Protein AF-A0A9E2RHI7-F1 (afdb_monomer)

Radius of gyration: 33.47 Å; Cα contacts (8 Å, |Δi|>4): 81; chains: 1; bounding box: 65×26×90 Å

Foldseek 3Di:
DADPVPRDDDDDPDQADPVPGHGPDDPPDDPDDPPDDDDDDDPPPDDPPPDDPPPLVVLVVVLVVQLCCLQVVLVVLCCCLVVVVPDDDDPVVSVVSNVVSVCSNPVVNVVSVVVSVVVSVVVVVVVVVVVVVVVVVVVVVVVVVVD

Nearest PDB structures (foldseek):
  7qhm-assembly1_J  TM=5.323E-01  e=1.784E+00  Corynebacterium glutamicum ATCC 13032
  4ke2-assembly1_A  TM=4.144E-01  e=8.741E+00  Pseudopleuronectes americanus

pLDDT: mean 77.13, std 17.44, range [38.5, 95.94]

Sequence (147 aa):
MRCIECLFENPTGAQRCKGCGASLQNDKGLEASDHHAIEATHERRGFFSFGTLISPTFIQVIYVMGAAVISLGGLLMVILVLTGVAPKYTEANRDALLIGGLTLLGVGNILW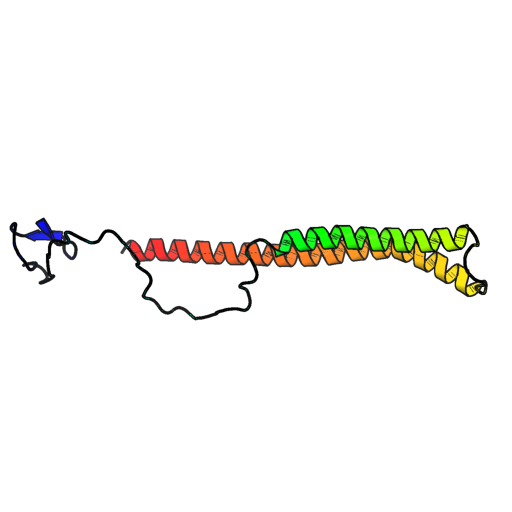RVLCEMVMLLFRIHEVLVNLDDKARALIALLAGRK

Mean predicted aligned error: 17.12 Å

Solvent-accessible surface area (backbone atoms only — not comparable to full-atom values): 8974 Å² total; per-residue (Å²): 84,63,39,92,88,75,61,45,81,42,68,86,85,50,60,49,38,88,85,79,62,50,75,52,75,81,81,86,80,78,93,73,86,79,85,84,82,88,79,94,72,74,91,76,77,74,87,80,78,74,53,93,84,51,64,70,60,52,50,54,53,50,50,55,52,50,52,48,50,43,46,51,50,14,49,48,41,39,50,35,61,75,69,64,73,49,72,98,60,58,72,75,55,51,55,51,43,43,52,48,14,53,44,32,45,52,55,44,48,52,50,50,51,52,54,50,49,53,54,54,50,53,53,52,51,52,54,53,53,52,56,50,53,54,50,50,51,53,53,50,52,59,59,60,77,71,113

Structure (mmCIF, N/CA/C/O backbone):
data_AF-A0A9E2RHI7-F1
#
_entry.id   AF-A0A9E2RHI7-F1
#
loop_
_atom_site.group_PDB
_atom_site.id
_atom_site.type_symbol
_atom_site.label_atom_id
_atom_site.label_alt_id
_atom_site.label_comp_id
_atom_site.label_asym_id
_atom_site.label_entity_id
_atom_site.label_seq_id
_atom_site.pdbx_PDB_ins_code
_atom_site.Cartn_x
_atom_site.Cartn_y
_atom_site.Cartn_z
_atom_site.occupancy
_atom_site.B_iso_or_equiv
_atom_site.auth_seq_id
_atom_site.auth_comp_id
_atom_site.auth_asym_id
_atom_site.auth_atom_id
_atom_site.pdbx_PDB_model_num
ATOM 1 N N . MET A 1 1 ? -37.540 -12.918 55.432 1.00 73.12 1 MET A N 1
ATOM 2 C CA . MET A 1 1 ? -36.844 -12.612 54.156 1.00 73.12 1 MET A CA 1
ATOM 3 C C . MET A 1 1 ? -36.225 -11.230 54.267 1.00 73.12 1 MET A C 1
ATOM 5 O O . MET A 1 1 ? -36.817 -10.388 54.935 1.00 73.12 1 MET A O 1
ATOM 9 N N . ARG A 1 2 ? -35.050 -10.994 53.677 1.00 78.62 2 ARG A N 1
ATOM 10 C CA . ARG A 1 2 ? -34.437 -9.657 53.679 1.00 78.62 2 ARG A CA 1
ATOM 11 C C . ARG A 1 2 ? -34.887 -8.888 52.448 1.00 78.62 2 ARG A C 1
ATOM 13 O O . ARG A 1 2 ? -34.948 -9.453 51.362 1.00 78.62 2 ARG A O 1
ATOM 20 N N . CYS A 1 3 ? -35.240 -7.624 52.635 1.00 78.81 3 CYS A N 1
ATOM 21 C CA . CYS A 1 3 ? -35.517 -6.732 51.516 1.00 78.81 3 CYS A CA 1
ATOM 22 C C . CYS A 1 3 ? -34.222 -6.483 50.733 1.00 78.81 3 CYS A C 1
ATOM 24 O O . CYS A 1 3 ? -33.214 -6.156 51.350 1.00 78.81 3 CYS A O 1
ATOM 26 N N . ILE A 1 4 ? -34.235 -6.613 49.405 1.00 79.44 4 ILE A N 1
ATOM 27 C CA . ILE A 1 4 ? -33.035 -6.350 48.590 1.00 79.44 4 ILE A CA 1
ATOM 28 C C . ILE A 1 4 ? -32.619 -4.874 48.635 1.00 79.44 4 ILE A C 1
ATOM 30 O O . ILE A 1 4 ? -31.441 -4.564 48.527 1.00 79.44 4 ILE A O 1
ATOM 34 N N . GLU A 1 5 ? -33.585 -3.985 48.871 1.00 80.25 5 GLU A N 1
ATOM 35 C CA . GLU A 1 5 ? -33.391 -2.540 48.775 1.00 80.25 5 GLU A CA 1
ATOM 36 C C . GLU A 1 5 ? -32.728 -1.945 50.020 1.00 80.25 5 GLU A C 1
ATOM 38 O O . GLU A 1 5 ? -31.966 -0.990 49.942 1.00 80.25 5 GLU A O 1
ATOM 43 N N . CYS A 1 6 ? -33.046 -2.479 51.203 1.00 85.06 6 CYS A N 1
ATOM 44 C CA . CYS A 1 6 ? -32.591 -1.913 52.478 1.00 85.06 6 CYS A CA 1
ATOM 45 C C . CYS A 1 6 ? -32.104 -2.957 53.488 1.00 85.06 6 CYS A C 1
ATOM 47 O O . CYS A 1 6 ? -31.846 -2.625 54.642 1.00 85.06 6 CYS A O 1
ATOM 49 N N . LEU A 1 7 ? -32.034 -4.230 53.083 1.00 82.69 7 LEU A N 1
ATOM 50 C CA . LEU A 1 7 ? -31.624 -5.388 53.889 1.00 82.69 7 LEU A CA 1
ATOM 51 C C . LEU A 1 7 ? -32.432 -5.632 55.174 1.00 82.69 7 LEU A C 1
ATOM 53 O O . LEU A 1 7 ? -32.112 -6.544 55.936 1.00 82.69 7 LEU A O 1
ATOM 57 N N . PHE A 1 8 ? -33.519 -4.890 55.392 1.00 83.12 8 PHE A N 1
ATOM 58 C CA . PHE A 1 8 ? -34.375 -5.049 56.561 1.00 83.12 8 PHE A CA 1
ATOM 59 C C . PHE A 1 8 ? -35.031 -6.436 56.591 1.00 83.12 8 PHE A C 1
ATOM 61 O O . PHE A 1 8 ? -35.529 -6.933 55.573 1.00 83.12 8 PHE A O 1
ATOM 68 N N . GLU A 1 9 ? -35.045 -7.059 57.768 1.00 86.44 9 GLU A N 1
ATOM 69 C CA . GLU A 1 9 ? -35.567 -8.408 57.961 1.00 86.44 9 GLU A CA 1
ATOM 70 C C . GLU A 1 9 ? -37.088 -8.353 58.164 1.00 86.44 9 GLU A C 1
ATOM 72 O O . GLU A 1 9 ? -37.591 -7.853 59.168 1.00 86.44 9 GLU A O 1
ATOM 77 N N . ASN A 1 10 ? -37.839 -8.815 57.161 1.00 81.12 10 ASN A N 1
ATOM 78 C CA . ASN A 1 10 ? -39.299 -8.748 57.149 1.00 81.12 10 ASN A CA 1
ATOM 79 C C . ASN A 1 10 ? -39.905 -10.145 57.411 1.00 81.12 10 ASN A C 1
ATOM 81 O O . ASN A 1 10 ? -39.365 -11.138 56.887 1.00 81.12 10 ASN A O 1
ATOM 85 N N . PRO A 1 11 ? -41.009 -10.259 58.185 1.00 81.69 11 PRO A N 1
ATOM 86 C CA . PRO A 1 11 ? -41.785 -11.489 58.330 1.00 81.69 11 PRO A CA 1
ATOM 87 C C . PRO A 1 11 ? -42.089 -12.180 56.997 1.00 81.69 11 PRO A C 1
ATOM 89 O O . PRO A 1 11 ? -42.335 -11.547 55.968 1.00 81.69 11 PRO A O 1
ATOM 92 N N . THR A 1 12 ? -42.076 -13.511 57.026 1.00 75.62 12 THR A N 1
ATOM 93 C CA . THR A 1 12 ? -42.395 -14.365 55.879 1.00 75.62 12 THR A CA 1
ATOM 94 C C . THR A 1 12 ? -43.832 -14.125 55.420 1.00 75.62 12 THR A C 1
ATOM 96 O O . THR A 1 12 ? -44.766 -14.331 56.190 1.00 75.62 12 THR A O 1
ATOM 99 N N . GLY A 1 13 ? -44.001 -13.676 54.171 1.00 70.88 13 GLY A N 1
ATOM 100 C CA . GLY A 1 13 ? -45.305 -13.377 53.561 1.00 70.88 13 GLY A CA 1
ATOM 101 C C . GLY A 1 13 ? -45.671 -11.889 53.485 1.00 70.88 13 GLY A C 1
ATOM 102 O O . GLY A 1 13 ? -46.735 -11.554 52.970 1.00 70.88 13 GLY A O 1
ATOM 103 N N . ALA A 1 14 ? -44.812 -10.981 53.959 1.00 74.12 14 ALA A N 1
ATOM 104 C CA . ALA A 1 14 ? -45.034 -9.548 53.790 1.00 74.12 14 ALA A CA 1
ATOM 105 C C . ALA A 1 14 ? -44.927 -9.147 52.309 1.00 74.12 14 ALA A C 1
ATOM 107 O O . ALA A 1 14 ? -43.894 -9.364 51.687 1.00 74.12 14 ALA A O 1
ATOM 108 N N . GLN A 1 15 ? -45.970 -8.516 51.758 1.00 80.94 15 GLN A N 1
ATOM 109 C CA . GLN A 1 15 ? -45.955 -8.018 50.374 1.00 80.94 15 GLN A CA 1
ATOM 110 C C . GLN A 1 15 ? -45.128 -6.739 50.210 1.00 80.94 15 GLN A C 1
ATOM 112 O O . GLN A 1 15 ? -44.705 -6.430 49.102 1.00 80.94 15 GLN A O 1
ATOM 117 N 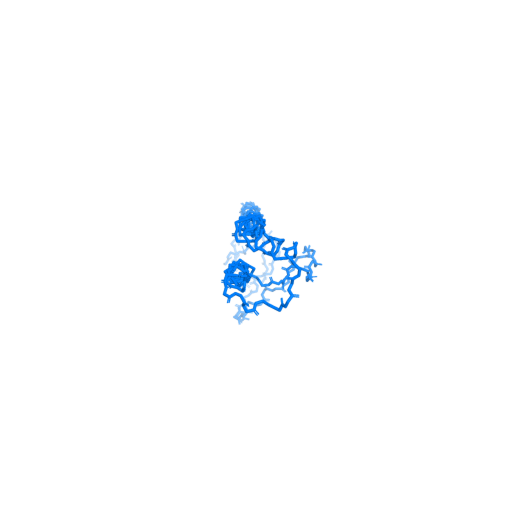N . ARG A 1 16 ? -44.887 -5.986 51.293 1.00 83.50 16 ARG A N 1
ATOM 118 C CA . ARG A 1 16 ? -44.100 -4.745 51.266 1.00 83.50 16 ARG A CA 1
ATOM 119 C C . ARG A 1 16 ? -43.122 -4.662 52.431 1.00 83.50 16 ARG A C 1
ATOM 121 O O . ARG A 1 16 ? -43.403 -5.134 53.534 1.00 83.50 16 ARG A O 1
ATOM 128 N N . CYS A 1 17 ? -41.975 -4.040 52.182 1.00 85.62 17 CYS A N 1
ATOM 129 C CA . CYS A 1 17 ? -40.948 -3.767 53.172 1.00 85.62 17 CYS A CA 1
ATOM 130 C C . CYS A 1 17 ? -41.452 -2.775 54.224 1.00 85.62 17 CYS A C 1
ATOM 132 O O . CYS A 1 17 ? -41.843 -1.665 53.874 1.00 85.62 17 CYS A O 1
ATOM 134 N N . LYS A 1 18 ? -41.397 -3.133 55.514 1.00 83.62 18 LYS A N 1
ATOM 135 C CA . LYS A 1 18 ? -41.720 -2.188 56.600 1.00 83.62 18 LYS A CA 1
ATOM 136 C C . LYS A 1 18 ? -40.700 -1.054 56.745 1.00 83.62 18 LYS A C 1
ATOM 138 O O . LYS A 1 18 ? -41.067 0.005 57.232 1.00 83.62 18 LYS A O 1
ATOM 143 N N . GLY A 1 19 ? -39.447 -1.276 56.341 1.00 82.00 19 GLY A N 1
ATOM 144 C CA . GLY A 1 19 ? -38.386 -0.272 56.450 1.00 82.00 19 GLY A CA 1
ATOM 145 C C . GLY A 1 19 ? -38.436 0.794 55.353 1.00 82.00 19 GLY A C 1
ATOM 146 O O . GLY A 1 19 ? -38.291 1.972 55.648 1.00 82.00 19 GLY A O 1
ATOM 147 N N . CYS A 1 20 ? -38.653 0.391 54.094 1.00 84.31 20 CYS A N 1
ATOM 148 C CA . CYS A 1 20 ? -38.578 1.298 52.936 1.00 84.31 20 CYS A CA 1
ATOM 149 C C . CYS A 1 20 ? -39.827 1.314 52.034 1.00 84.31 20 CYS A C 1
ATOM 151 O O . CYS A 1 20 ? -39.886 2.095 51.093 1.00 84.31 20 CYS A O 1
ATOM 153 N N . GLY A 1 21 ? -40.823 0.453 52.270 1.00 79.00 21 GLY A N 1
ATOM 154 C CA . GLY A 1 21 ? -42.061 0.404 51.477 1.00 79.00 21 GLY A CA 1
ATOM 155 C C . GLY A 1 21 ? -41.989 -0.344 50.134 1.00 79.00 21 GLY A C 1
ATOM 156 O O . GLY A 1 21 ? -43.023 -0.449 49.460 1.00 79.00 21 GLY A O 1
ATOM 157 N N . ALA A 1 22 ? -40.825 -0.887 49.749 1.00 81.69 22 ALA A N 1
ATOM 158 C CA . ALA A 1 22 ? -40.618 -1.647 48.505 1.00 81.69 22 ALA A CA 1
ATOM 159 C C . ALA A 1 22 ? -41.437 -2.954 48.452 1.00 81.69 22 ALA A C 1
ATOM 161 O O . ALA A 1 22 ? -41.659 -3.576 49.490 1.00 81.69 22 ALA A O 1
ATOM 162 N N . SER A 1 23 ? -41.892 -3.378 47.266 1.00 80.12 23 SER A N 1
ATOM 163 C CA . SER A 1 23 ? -42.653 -4.630 47.094 1.00 80.12 23 SER A CA 1
ATOM 164 C C . SER A 1 23 ? -41.727 -5.848 47.207 1.00 80.12 23 SER A C 1
ATOM 166 O O . SER A 1 23 ? -40.632 -5.842 46.659 1.00 80.12 23 SER A O 1
ATOM 168 N N . LEU A 1 24 ? -42.148 -6.885 47.928 1.00 75.25 24 LEU A N 1
ATOM 169 C CA . LEU A 1 24 ? -41.372 -8.105 48.203 1.00 75.25 24 LEU A CA 1
ATOM 170 C C . LEU A 1 24 ? -41.905 -9.322 47.420 1.00 75.25 24 LEU A C 1
ATOM 172 O O . LEU A 1 24 ? -41.808 -10.454 47.891 1.00 75.25 24 LEU A O 1
ATOM 176 N N . GLN A 1 25 ? -42.543 -9.094 46.268 1.00 67.88 25 GLN A N 1
ATOM 177 C CA . GLN A 1 25 ? -43.202 -10.146 45.491 1.00 67.88 25 GLN A CA 1
ATOM 178 C C . GLN A 1 25 ? -42.219 -11.280 45.134 1.00 67.88 25 GLN A C 1
ATOM 180 O O . GLN A 1 25 ? -41.113 -11.039 44.666 1.00 67.88 25 GLN A O 1
ATOM 185 N N . ASN A 1 26 ? -42.638 -12.522 45.393 1.00 55.94 26 ASN A N 1
ATOM 186 C CA . ASN A 1 26 ? -41.916 -13.739 45.023 1.00 55.94 26 ASN A CA 1
ATOM 187 C C . ASN A 1 26 ? -41.997 -13.951 43.502 1.00 55.94 26 ASN A C 1
ATOM 189 O O . ASN A 1 26 ? -43.004 -14.469 43.016 1.00 55.94 26 ASN A O 1
ATOM 193 N N . ASP A 1 27 ? -40.935 -13.623 42.773 1.00 48.47 27 ASP A N 1
ATOM 194 C CA . ASP A 1 27 ? -40.727 -14.055 41.389 1.00 48.47 27 ASP A CA 1
ATOM 195 C C . ASP A 1 27 ? -40.501 -15.576 41.326 1.00 48.47 27 ASP A C 1
ATOM 197 O O . ASP A 1 27 ? -39.380 -16.080 41.376 1.00 48.47 27 ASP A O 1
ATOM 201 N N . LYS A 1 28 ? -41.587 -16.348 41.216 1.00 48.34 28 LYS A N 1
ATOM 202 C CA . LYS A 1 28 ? -41.537 -17.666 40.572 1.00 48.34 28 LYS A CA 1
ATOM 203 C C . LYS A 1 28 ? -41.859 -17.470 39.094 1.00 48.34 28 LYS A C 1
ATOM 205 O O . LYS A 1 28 ? -43.023 -17.543 38.714 1.00 48.34 28 LYS A O 1
ATOM 210 N N . GLY A 1 29 ? -40.823 -17.226 38.294 1.00 45.88 29 GLY A N 1
ATOM 211 C CA . GLY A 1 29 ? -40.913 -17.207 36.832 1.00 45.88 29 GLY A CA 1
ATOM 212 C C . GLY A 1 29 ? -40.224 -16.014 36.178 1.00 45.88 29 GLY A C 1
ATOM 213 O O . GLY A 1 29 ? -40.893 -15.218 35.533 1.00 45.88 29 GLY A O 1
ATOM 214 N N . LEU A 1 30 ? -38.898 -15.913 36.305 1.00 46.59 30 LEU A N 1
ATOM 215 C CA . LEU A 1 30 ? -38.093 -15.052 35.433 1.00 46.59 30 LEU A CA 1
ATOM 216 C C . LEU A 1 30 ? -36.767 -15.738 35.065 1.00 46.59 30 LEU A C 1
ATOM 218 O O . LEU A 1 30 ? -35.676 -15.243 35.333 1.00 46.59 30 LEU A O 1
ATOM 222 N N . GLU A 1 31 ? -36.867 -16.915 34.446 1.00 45.31 31 GLU A N 1
ATOM 223 C CA . GLU A 1 31 ? -35.821 -17.409 33.548 1.00 45.31 31 GLU A CA 1
ATOM 224 C C . GLU A 1 31 ? -36.073 -16.801 32.165 1.00 45.31 31 GLU A C 1
ATOM 226 O O . GLU A 1 31 ? -36.923 -17.283 31.425 1.00 45.31 31 GLU A O 1
ATOM 231 N N . ALA A 1 32 ? -35.390 -15.690 31.883 1.00 40.69 32 ALA A N 1
ATOM 232 C CA . ALA A 1 32 ? -34.965 -15.187 30.568 1.00 40.69 32 ALA A CA 1
ATOM 233 C C . ALA A 1 32 ? -34.687 -13.685 30.713 1.00 40.69 32 ALA A C 1
ATOM 235 O O . ALA A 1 32 ? -35.508 -12.818 30.425 1.00 40.69 32 ALA A O 1
ATOM 236 N N . SER A 1 33 ? -33.503 -13.408 31.248 1.00 45.88 33 SER A N 1
ATOM 237 C CA . SER A 1 33 ? -32.894 -12.090 31.340 1.00 45.88 33 SER A CA 1
ATOM 238 C C . SER A 1 33 ? -32.571 -11.559 29.936 1.00 45.88 33 SER A C 1
ATOM 240 O O . SER A 1 33 ? -31.445 -11.715 29.475 1.00 45.88 33 SER A O 1
ATOM 242 N N . ASP A 1 34 ? -33.519 -10.875 29.297 1.00 38.50 34 ASP A N 1
ATOM 243 C CA . ASP A 1 34 ? -33.227 -9.883 28.253 1.00 38.50 34 ASP A CA 1
ATOM 244 C C . ASP A 1 34 ? -33.240 -8.480 28.875 1.00 38.50 34 ASP A C 1
ATOM 246 O O . ASP A 1 34 ? -34.087 -7.621 28.624 1.00 38.50 34 ASP A O 1
ATOM 250 N N . HIS A 1 35 ? -32.256 -8.249 29.743 1.00 41.44 35 HIS A N 1
ATOM 251 C CA . HIS A 1 35 ? -31.840 -6.913 30.142 1.00 41.44 35 HIS A CA 1
ATOM 252 C C . HIS A 1 35 ? -31.121 -6.250 28.967 1.00 41.44 35 HIS A C 1
ATOM 254 O O . HIS A 1 35 ? -29.903 -6.346 28.902 1.00 41.44 35 HIS A O 1
ATOM 260 N N . HIS A 1 36 ? -31.824 -5.547 28.075 1.00 43.19 36 HIS A N 1
ATOM 261 C CA . HIS A 1 36 ? -31.210 -4.530 27.202 1.00 43.19 36 HIS A CA 1
ATOM 262 C C . HIS A 1 36 ? -32.159 -3.352 26.920 1.00 43.19 36 HIS A C 1
ATOM 264 O O . HIS A 1 36 ? -32.593 -3.099 25.802 1.00 43.19 36 HIS A O 1
ATOM 270 N N . ALA A 1 37 ? -32.450 -2.597 27.976 1.00 45.84 37 ALA A N 1
ATOM 271 C CA . ALA A 1 37 ? -32.648 -1.146 27.970 1.00 45.84 37 ALA A CA 1
ATOM 272 C C . ALA A 1 37 ? -32.497 -0.732 29.444 1.00 45.84 37 ALA A C 1
ATOM 274 O O . ALA A 1 37 ? -33.118 -1.344 30.304 1.00 45.84 37 ALA A O 1
ATOM 275 N N . ILE A 1 38 ? -31.636 0.195 29.852 1.00 49.38 38 ILE A N 1
ATOM 276 C CA . ILE A 1 38 ? -31.627 1.621 29.528 1.00 49.38 38 ILE A CA 1
ATOM 277 C C . ILE A 1 38 ? -30.203 2.132 29.822 1.00 49.38 38 ILE A C 1
ATOM 279 O O . ILE A 1 38 ? -29.705 1.884 30.910 1.00 49.38 38 ILE A O 1
ATOM 283 N N . GLU A 1 39 ? -29.566 2.847 28.890 1.00 44.75 39 GLU A N 1
ATOM 284 C CA . GLU A 1 39 ? -29.062 4.212 29.134 1.00 44.75 39 GLU A CA 1
ATOM 285 C C . GLU A 1 39 ? -28.433 4.806 27.869 1.00 44.75 39 GLU A C 1
ATOM 287 O O . GLU A 1 39 ? -27.556 4.245 27.212 1.00 44.75 39 GLU A O 1
ATOM 292 N N . ALA A 1 40 ? -28.943 5.982 27.521 1.00 47.84 40 ALA A N 1
ATOM 293 C CA . ALA A 1 40 ? -28.521 6.795 26.406 1.00 47.84 40 ALA A CA 1
ATOM 294 C C . ALA A 1 40 ? -27.070 7.265 26.587 1.00 47.84 40 ALA A C 1
ATOM 296 O O . ALA A 1 40 ? -26.800 8.242 27.276 1.00 47.84 40 ALA A O 1
ATOM 297 N N . THR A 1 41 ? -26.138 6.633 25.881 1.00 41.34 41 THR A N 1
ATOM 298 C CA . THR A 1 41 ? -24.900 7.291 25.461 1.00 41.34 41 THR A CA 1
ATOM 299 C C . THR A 1 41 ? -24.750 7.106 23.963 1.00 41.34 41 THR A C 1
ATOM 301 O O . THR A 1 41 ? -24.361 6.061 23.467 1.00 41.34 41 THR A O 1
ATOM 304 N N . HIS A 1 42 ? -25.137 8.158 23.248 1.00 43.69 42 HIS A N 1
ATOM 305 C CA . HIS A 1 42 ? -24.709 8.466 21.895 1.00 43.69 42 HIS A CA 1
ATOM 306 C C . HIS A 1 42 ? -24.761 7.298 20.898 1.00 43.69 42 HIS A C 1
ATOM 308 O O . HIS A 1 42 ? -23.799 6.562 20.685 1.00 43.69 42 HIS A O 1
ATOM 314 N N . GLU A 1 43 ? -25.865 7.245 20.162 1.00 40.72 43 GLU A N 1
ATOM 315 C CA . GLU A 1 43 ? -25.946 6.610 18.857 1.00 40.72 43 GLU A CA 1
ATOM 316 C C . GLU A 1 43 ? -24.890 7.225 17.903 1.00 40.72 43 GLU A C 1
ATOM 318 O O . GLU A 1 43 ? -25.184 8.064 17.063 1.00 40.72 43 GLU A O 1
ATOM 323 N N . ARG A 1 44 ? -23.614 6.828 18.016 1.00 48.56 44 ARG A N 1
ATOM 324 C CA . ARG A 1 44 ? -22.692 6.776 16.871 1.00 48.56 44 ARG A CA 1
ATOM 325 C C . ARG A 1 44 ? -22.886 5.423 16.204 1.00 48.56 44 ARG A C 1
ATOM 327 O O . ARG A 1 44 ? -21.976 4.600 16.140 1.00 48.56 44 ARG A O 1
ATOM 334 N N . ARG A 1 45 ? -24.096 5.181 15.699 1.00 39.72 45 ARG A N 1
ATOM 335 C CA . ARG A 1 45 ? -24.273 4.153 14.680 1.00 39.72 45 ARG A CA 1
ATOM 336 C C . ARG A 1 45 ? -23.417 4.558 13.478 1.00 39.72 45 ARG A C 1
ATOM 338 O O . ARG A 1 45 ? -23.663 5.574 12.842 1.00 39.72 45 ARG A O 1
ATOM 345 N N . GLY A 1 46 ? -22.403 3.746 13.199 1.00 44.66 46 GLY A N 1
ATOM 346 C CA . GLY A 1 46 ? -22.145 3.339 11.822 1.00 44.66 46 GLY A CA 1
ATOM 347 C C . GLY A 1 46 ? -21.243 4.211 10.953 1.00 44.66 46 GLY A C 1
ATOM 348 O O . GLY A 1 46 ? -21.592 4.430 9.803 1.00 44.66 46 GLY A O 1
ATOM 349 N N . PHE A 1 47 ? -20.054 4.604 11.422 1.00 44.88 47 PHE A N 1
ATOM 350 C CA . PHE A 1 47 ? -18.954 4.919 10.482 1.00 44.88 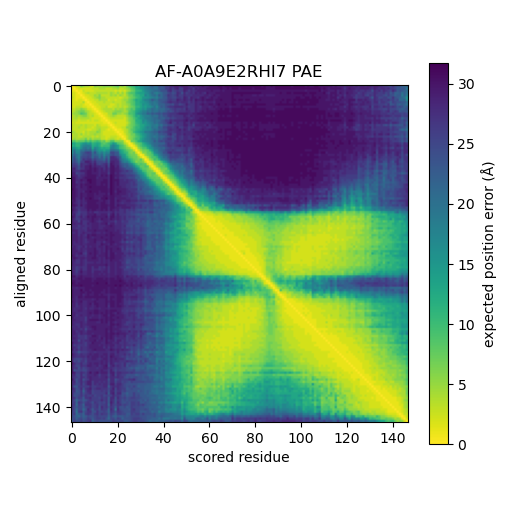47 PHE A CA 1
ATOM 351 C C . PHE A 1 47 ? -17.638 4.174 10.752 1.00 44.88 47 PHE A C 1
ATOM 353 O O . PHE A 1 47 ? -16.813 4.070 9.854 1.00 44.88 47 PHE A O 1
ATOM 360 N N . PHE A 1 48 ? -17.478 3.552 11.926 1.00 47.81 48 PHE A N 1
ATOM 361 C CA . PHE A 1 48 ? -16.354 2.651 12.233 1.00 47.81 48 PHE A CA 1
ATOM 362 C C . PHE A 1 48 ? -16.813 1.279 12.750 1.00 47.81 48 PHE A C 1
ATOM 364 O O . PHE A 1 48 ? -16.088 0.595 13.460 1.00 47.81 48 PHE A O 1
ATOM 371 N N . SER A 1 49 ? -18.014 0.840 12.363 1.00 47.12 49 SER A N 1
ATOM 372 C CA . SER A 1 49 ? -18.415 -0.571 12.475 1.00 47.12 49 SER A CA 1
ATOM 373 C C . SER A 1 49 ? -18.066 -1.310 11.176 1.00 47.12 49 SER A C 1
ATOM 375 O O . SER A 1 49 ? -18.890 -1.983 10.570 1.00 47.12 49 SER A O 1
ATOM 377 N N . PHE A 1 50 ? -16.827 -1.132 10.712 1.00 46.19 50 PHE A N 1
ATOM 378 C CA . PHE A 1 50 ? -16.198 -2.032 9.752 1.00 46.19 50 PHE A CA 1
ATOM 379 C C . PHE A 1 50 ? -15.234 -2.917 10.536 1.00 46.19 50 PHE A C 1
ATOM 381 O O . PHE A 1 50 ? -14.071 -2.580 10.718 1.00 46.19 50 PHE A O 1
ATOM 388 N N . GLY A 1 51 ? -15.778 -4.025 11.039 1.00 50.19 51 GLY A N 1
ATOM 389 C CA . GLY A 1 51 ? -15.047 -5.253 11.335 1.00 50.19 51 GLY A CA 1
ATOM 390 C C . GLY A 1 51 ? -13.829 -5.122 12.245 1.00 50.19 51 GLY A C 1
ATOM 391 O O . GLY A 1 51 ? -12.696 -5.038 11.774 1.00 50.19 51 GLY A O 1
ATOM 392 N N . THR A 1 52 ? -14.063 -5.253 13.548 1.00 47.84 52 THR A N 1
ATOM 393 C CA . THR A 1 52 ? -13.168 -5.946 14.484 1.00 47.84 52 THR A CA 1
ATOM 394 C C . THR A 1 52 ? -12.245 -6.934 13.737 1.00 47.84 52 THR A C 1
ATOM 396 O O . THR A 1 52 ? -12.726 -7.888 13.130 1.00 47.84 52 THR A O 1
ATOM 399 N N . LEU A 1 53 ? -10.930 -6.676 13.744 1.00 49.75 53 LEU A N 1
ATOM 400 C CA . LEU A 1 53 ? -9.843 -7.523 13.212 1.00 49.75 53 LEU A CA 1
ATOM 401 C C . LEU A 1 53 ? -9.643 -7.690 11.685 1.00 49.75 53 LEU A C 1
ATOM 403 O O . LEU A 1 53 ? -8.768 -8.466 11.298 1.00 49.75 53 LEU A O 1
ATOM 407 N N . ILE A 1 54 ? -10.332 -6.962 10.796 1.00 55.41 54 ILE A N 1
ATOM 408 C CA . ILE A 1 54 ? -10.104 -7.132 9.337 1.00 55.41 54 ILE A CA 1
ATOM 409 C C . ILE A 1 54 ? -9.055 -6.182 8.730 1.00 55.41 54 ILE A C 1
ATOM 411 O O . ILE A 1 54 ? -8.457 -6.506 7.705 1.00 55.41 54 ILE A O 1
ATOM 415 N N . SER A 1 55 ? -8.763 -5.049 9.376 1.00 68.38 55 SER A N 1
ATOM 416 C CA . SER A 1 55 ? -7.812 -4.052 8.854 1.00 68.38 55 SER A CA 1
ATOM 417 C C . SER A 1 55 ? -6.342 -4.525 8.815 1.00 68.38 55 SER A C 1
ATOM 419 O O . SER A 1 55 ? -5.742 -4.483 7.736 1.00 68.38 55 SER A O 1
ATOM 421 N N . PRO A 1 56 ? -5.727 -5.033 9.909 1.00 68.50 56 PRO A N 1
ATOM 422 C CA . PRO A 1 56 ? -4.290 -5.326 9.901 1.00 68.50 56 PRO A CA 1
ATOM 423 C C . PRO A 1 56 ? -3.919 -6.468 8.944 1.00 68.50 56 PRO A C 1
ATOM 425 O O . PRO A 1 56 ? -2.918 -6.384 8.234 1.00 68.50 56 PRO A O 1
ATOM 428 N N . THR A 1 57 ? -4.746 -7.510 8.864 1.00 74.38 57 THR A N 1
ATOM 429 C CA . THR A 1 57 ? -4.521 -8.675 7.996 1.00 74.38 57 THR A CA 1
ATOM 430 C C . THR A 1 57 ? -4.662 -8.314 6.517 1.00 74.38 57 THR A C 1
ATOM 432 O O . THR A 1 57 ? -3.873 -8.759 5.688 1.00 74.38 57 THR A O 1
ATOM 435 N N . PHE A 1 58 ? -5.629 -7.458 6.173 1.00 83.00 58 PHE A N 1
ATOM 436 C CA . PHE A 1 58 ? -5.818 -6.985 4.801 1.00 83.00 58 PHE A CA 1
ATOM 437 C C . PHE A 1 58 ? -4.629 -6.142 4.314 1.00 83.00 58 PHE A C 1
ATOM 439 O O . PHE A 1 58 ? -4.141 -6.331 3.198 1.00 83.00 58 PHE A O 1
ATOM 446 N N . ILE A 1 59 ? -4.097 -5.269 5.175 1.00 82.88 59 ILE A N 1
ATOM 447 C CA . ILE A 1 59 ? -2.926 -4.440 4.853 1.00 82.88 59 ILE A CA 1
ATOM 448 C C . ILE A 1 59 ? -1.669 -5.302 4.674 1.00 82.88 59 ILE A C 1
ATOM 450 O O . ILE A 1 59 ? -0.875 -5.035 3.773 1.00 82.88 59 ILE A O 1
ATOM 454 N N . GLN A 1 60 ? -1.506 -6.372 5.461 1.00 83.25 60 GLN A N 1
ATOM 455 C CA . GLN A 1 60 ? -0.407 -7.331 5.286 1.00 83.25 60 GLN A CA 1
ATOM 456 C C . GLN A 1 60 ? -0.445 -8.026 3.917 1.00 83.25 60 GLN A C 1
ATOM 458 O O . GLN A 1 60 ? 0.599 -8.200 3.287 1.00 83.25 60 GLN A O 1
ATOM 463 N N . VAL A 1 61 ? -1.631 -8.383 3.416 1.00 89.56 61 VAL A N 1
ATOM 464 C CA . VAL A 1 61 ? -1.775 -8.967 2.071 1.00 89.56 61 VAL A CA 1
ATOM 465 C C . VAL A 1 61 ? -1.394 -7.948 0.996 1.00 89.56 61 VAL A C 1
ATOM 467 O O . VAL A 1 61 ? -0.611 -8.264 0.097 1.00 89.56 61 VAL A O 1
ATOM 470 N N . ILE A 1 62 ? -1.881 -6.708 1.110 1.00 90.00 62 ILE A N 1
ATOM 471 C CA . ILE A 1 62 ? -1.533 -5.622 0.180 1.00 90.00 62 ILE A CA 1
ATOM 472 C C . ILE A 1 62 ? -0.028 -5.353 0.190 1.00 90.00 62 ILE A C 1
ATOM 474 O O . ILE A 1 62 ? 0.556 -5.157 -0.874 1.00 90.00 62 ILE A O 1
ATOM 478 N N . TYR A 1 63 ? 0.611 -5.381 1.360 1.00 90.19 63 TYR A N 1
ATOM 479 C CA . TYR A 1 63 ? 2.051 -5.180 1.491 1.00 90.19 63 TYR A CA 1
ATOM 480 C C . TYR A 1 63 ? 2.844 -6.164 0.627 1.00 90.19 63 TYR A C 1
ATOM 482 O O . TYR A 1 63 ? 3.685 -5.738 -0.170 1.00 90.19 63 TYR A O 1
ATOM 490 N N . VAL A 1 64 ? 2.549 -7.464 0.748 1.00 91.50 64 VAL A N 1
ATOM 491 C CA . VAL A 1 64 ? 3.234 -8.520 -0.013 1.00 91.50 64 VAL A CA 1
ATOM 492 C C . VAL A 1 64 ? 2.930 -8.396 -1.504 1.00 91.50 64 VAL A C 1
ATOM 494 O O . VAL A 1 64 ? 3.844 -8.468 -2.324 1.00 91.50 64 VAL A O 1
ATOM 497 N N . MET A 1 65 ? 1.667 -8.149 -1.857 1.00 94.19 65 MET A N 1
ATOM 498 C CA . MET A 1 65 ? 1.239 -7.979 -3.247 1.00 94.19 65 MET A CA 1
ATOM 499 C C . MET A 1 65 ? 1.927 -6.787 -3.918 1.00 94.19 65 MET A C 1
ATOM 501 O O . MET A 1 65 ? 2.468 -6.925 -5.013 1.00 94.19 65 MET A O 1
ATOM 505 N N . GLY A 1 66 ? 1.958 -5.625 -3.268 1.00 92.25 66 GLY A N 1
ATOM 506 C CA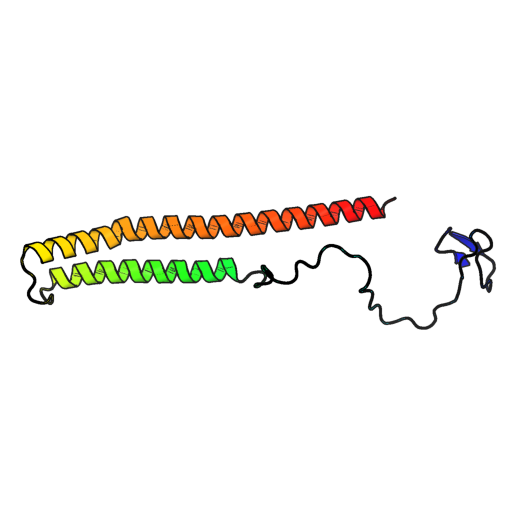 . GLY A 1 66 ? 2.597 -4.438 -3.831 1.00 92.25 66 GLY A CA 1
ATOM 507 C C . GLY A 1 66 ? 4.118 -4.569 -3.906 1.00 92.25 66 GLY A C 1
ATOM 508 O O . GLY A 1 66 ? 4.707 -4.197 -4.919 1.00 92.25 66 GLY A O 1
ATOM 509 N N . ALA A 1 67 ? 4.755 -5.200 -2.913 1.00 92.50 67 ALA A N 1
ATOM 510 C CA . ALA A 1 67 ? 6.182 -5.511 -2.977 1.00 92.50 67 ALA A CA 1
ATOM 511 C C . ALA A 1 67 ? 6.504 -6.460 -4.142 1.00 92.50 67 ALA A C 1
ATOM 513 O O . ALA A 1 67 ? 7.487 -6.243 -4.856 1.00 92.50 67 ALA A O 1
ATOM 514 N N . ALA A 1 68 ? 5.669 -7.479 -4.369 1.00 95.19 68 ALA A N 1
ATOM 515 C CA . ALA A 1 68 ? 5.796 -8.378 -5.510 1.00 95.19 68 ALA A CA 1
ATOM 516 C C . ALA A 1 68 ? 5.642 -7.625 -6.838 1.00 95.19 68 ALA A C 1
ATOM 518 O O . ALA A 1 68 ? 6.509 -7.754 -7.695 1.00 95.19 68 ALA A O 1
ATOM 519 N N . VAL A 1 69 ? 4.607 -6.792 -6.998 1.00 95.62 69 VAL A N 1
ATOM 520 C CA . VAL A 1 69 ? 4.363 -6.022 -8.233 1.00 95.62 69 VAL A CA 1
ATOM 521 C C . VAL A 1 69 ? 5.502 -5.051 -8.538 1.00 95.62 69 VAL A C 1
ATOM 523 O O . VAL A 1 69 ? 5.959 -5.000 -9.677 1.00 95.62 69 VAL A O 1
ATOM 526 N N . ILE A 1 70 ? 6.004 -4.314 -7.544 1.00 94.81 70 ILE A N 1
ATOM 527 C CA . ILE A 1 70 ? 7.129 -3.381 -7.728 1.00 94.81 70 ILE A CA 1
ATOM 528 C C . ILE A 1 70 ? 8.398 -4.142 -8.120 1.00 94.81 70 ILE A C 1
ATOM 530 O O . ILE A 1 70 ? 9.112 -3.730 -9.034 1.00 94.81 70 ILE A O 1
ATOM 534 N N . SER A 1 71 ? 8.655 -5.276 -7.465 1.00 94.44 71 SER A N 1
ATOM 535 C CA . SER A 1 71 ? 9.848 -6.085 -7.731 1.00 94.44 71 SER A CA 1
ATOM 536 C C . SER A 1 71 ? 9.783 -6.746 -9.108 1.00 94.44 71 SER A C 1
ATOM 538 O O . SER A 1 71 ? 10.744 -6.667 -9.867 1.00 94.44 71 SER A O 1
ATOM 540 N N . LEU A 1 72 ? 8.640 -7.342 -9.464 1.00 95.94 72 LEU A N 1
ATOM 541 C CA . LEU A 1 72 ? 8.388 -7.939 -10.777 1.00 95.94 72 LEU A CA 1
ATOM 542 C C . LEU A 1 72 ? 8.414 -6.887 -11.884 1.00 95.94 72 LEU A C 1
ATOM 544 O O . LEU A 1 72 ? 9.036 -7.122 -12.911 1.00 95.94 72 LEU A O 1
ATOM 548 N N . GLY A 1 73 ? 7.781 -5.732 -11.675 1.00 92.88 73 GLY A N 1
ATOM 549 C CA . GLY A 1 73 ? 7.732 -4.642 -12.646 1.00 92.88 73 GLY A CA 1
ATOM 550 C C . GLY A 1 73 ? 9.112 -4.052 -12.927 1.00 92.88 73 GLY A C 1
ATOM 551 O O . GLY A 1 73 ? 9.507 -3.943 -14.086 1.00 92.88 73 GLY A O 1
ATOM 552 N N . GLY A 1 74 ? 9.880 -3.734 -11.880 1.00 92.12 74 GLY A N 1
ATOM 553 C CA . GLY A 1 74 ? 11.245 -3.233 -12.042 1.00 92.12 74 GLY A CA 1
ATOM 554 C C . GLY A 1 74 ? 12.179 -4.274 -12.666 1.00 92.12 74 GLY A C 1
ATOM 555 O O . GLY A 1 74 ? 12.944 -3.944 -13.572 1.00 92.12 74 GLY A O 1
ATOM 556 N N . LEU A 1 75 ? 12.061 -5.546 -12.268 1.00 93.44 75 LEU A N 1
ATOM 557 C CA . LEU A 1 75 ? 12.839 -6.637 -12.858 1.00 93.44 75 LEU A CA 1
ATOM 558 C C . LEU A 1 75 ? 12.492 -6.855 -14.338 1.00 93.44 75 LEU A C 1
ATOM 560 O O . LEU A 1 75 ? 13.396 -6.997 -15.158 1.00 93.44 75 LEU A O 1
ATOM 564 N N . LEU A 1 76 ? 11.204 -6.831 -14.697 1.00 92.00 76 LEU A N 1
ATOM 565 C CA . LEU A 1 76 ? 10.744 -6.932 -16.083 1.00 92.00 76 LEU A CA 1
ATOM 566 C C . LEU A 1 76 ? 11.329 -5.818 -16.943 1.00 92.00 76 LEU A C 1
ATOM 568 O O . LEU A 1 76 ? 11.846 -6.109 -18.019 1.00 92.00 76 LEU A O 1
ATOM 572 N N . MET A 1 77 ? 11.295 -4.569 -16.470 1.00 88.62 77 MET A N 1
ATOM 573 C CA . MET A 1 77 ? 11.869 -3.443 -17.213 1.00 88.62 77 MET A CA 1
ATOM 574 C C . MET A 1 77 ? 13.367 -3.631 -17.472 1.00 88.62 77 MET A C 1
ATOM 576 O O . MET A 1 77 ? 13.820 -3.412 -18.593 1.00 88.62 77 MET A O 1
ATOM 580 N N . VAL A 1 78 ? 14.126 -4.103 -16.479 1.00 90.19 78 VAL A N 1
ATOM 581 C CA . VAL A 1 78 ? 15.561 -4.384 -16.646 1.00 90.19 78 VAL A CA 1
ATOM 582 C C . VAL A 1 78 ? 15.791 -5.534 -17.636 1.00 90.19 78 VAL A C 1
ATOM 584 O O . VAL A 1 78 ? 16.611 -5.405 -18.543 1.00 90.19 78 VAL A O 1
ATOM 587 N N . ILE A 1 79 ? 15.042 -6.637 -17.524 1.00 90.25 79 ILE A N 1
ATOM 588 C CA . ILE A 1 79 ? 15.169 -7.797 -18.424 1.00 90.25 79 ILE A CA 1
ATOM 589 C C . ILE A 1 79 ? 14.815 -7.426 -19.871 1.00 90.25 79 ILE A C 1
ATOM 591 O O . ILE A 1 79 ? 15.524 -7.826 -20.793 1.00 90.25 79 ILE A O 1
ATOM 595 N N . LEU A 1 80 ? 13.752 -6.649 -20.088 1.00 87.81 80 LEU A N 1
ATOM 596 C CA . LEU A 1 80 ? 13.330 -6.185 -21.415 1.00 87.81 80 LEU A CA 1
ATOM 597 C C . LEU A 1 80 ? 14.431 -5.384 -22.116 1.00 87.81 80 LEU A C 1
ATOM 599 O O . LEU A 1 80 ? 14.665 -5.576 -23.310 1.00 87.81 80 LEU A O 1
ATOM 603 N N . VAL A 1 81 ? 15.132 -4.525 -21.370 1.00 86.62 81 VAL A N 1
ATOM 604 C CA . VAL A 1 81 ? 16.266 -3.760 -21.901 1.00 86.62 81 VAL A CA 1
ATOM 605 C C . VAL A 1 81 ? 17.454 -4.674 -22.211 1.00 86.62 81 VAL A C 1
ATOM 607 O O . VAL A 1 81 ? 18.023 -4.577 -23.295 1.00 86.62 81 VAL A O 1
ATOM 610 N N . LEU A 1 82 ? 17.812 -5.583 -21.299 1.00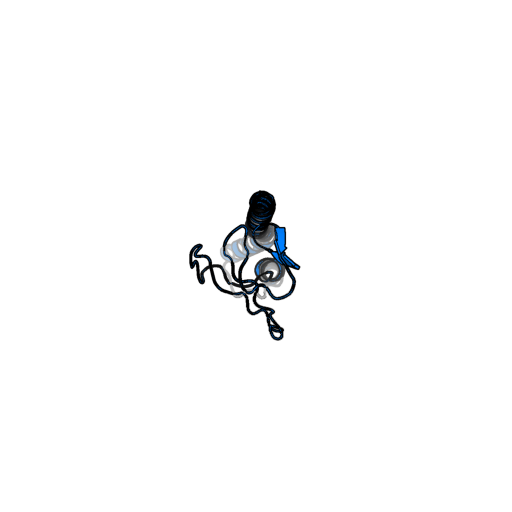 84.38 82 LEU A N 1
ATOM 611 C CA . LEU A 1 82 ? 18.982 -6.460 -21.452 1.00 84.38 82 LEU A CA 1
ATOM 612 C C . LEU A 1 82 ? 18.830 -7.500 -22.568 1.00 84.38 82 LEU A C 1
ATOM 614 O O . LEU A 1 82 ? 19.808 -7.855 -23.219 1.00 84.38 82 LEU A O 1
ATOM 618 N N . THR A 1 83 ? 17.615 -8.001 -22.789 1.00 84.88 83 THR A N 1
ATOM 619 C CA . THR A 1 83 ? 17.334 -9.034 -23.801 1.00 84.88 83 THR A CA 1
ATOM 620 C C . THR A 1 83 ? 17.137 -8.465 -25.206 1.00 84.88 83 THR A C 1
ATOM 622 O O . THR A 1 83 ? 17.015 -9.232 -26.157 1.00 84.88 83 THR A O 1
ATOM 625 N N . GLY A 1 84 ? 17.089 -7.137 -25.361 1.00 73.75 84 GLY A N 1
ATOM 626 C CA . GLY A 1 84 ? 16.892 -6.487 -26.661 1.00 73.75 84 GLY A CA 1
ATOM 627 C C . GLY A 1 84 ? 15.518 -6.745 -27.294 1.00 73.75 84 GLY A C 1
ATOM 628 O O . GLY A 1 84 ? 15.304 -6.385 -28.447 1.00 73.75 84 GLY A O 1
ATOM 629 N N . VAL A 1 85 ? 14.581 -7.347 -26.549 1.00 73.00 85 VAL A N 1
ATOM 630 C CA . VAL A 1 85 ? 13.188 -7.597 -26.977 1.00 73.00 85 VAL A CA 1
ATOM 631 C C . VAL A 1 85 ? 12.352 -6.311 -26.920 1.00 73.00 85 VAL A C 1
ATOM 633 O O . VAL A 1 85 ? 11.227 -6.254 -27.414 1.00 73.00 85 VAL A O 1
ATOM 636 N N . ALA A 1 86 ? 12.905 -5.255 -26.325 1.00 62.97 86 ALA A N 1
ATOM 637 C CA . ALA A 1 86 ? 12.295 -3.942 -26.276 1.00 62.97 86 ALA A CA 1
ATOM 638 C C . ALA A 1 86 ? 11.958 -3.433 -27.704 1.00 62.97 86 ALA A C 1
ATOM 640 O O . ALA A 1 86 ? 12.814 -3.503 -28.592 1.00 62.97 86 ALA A O 1
ATOM 641 N N . PRO A 1 87 ? 10.733 -2.922 -27.965 1.00 61.84 87 PRO A N 1
ATOM 642 C CA . PRO A 1 87 ? 10.397 -2.304 -29.252 1.00 61.84 87 PRO A CA 1
ATOM 643 C C . PRO A 1 87 ? 11.397 -1.188 -29.572 1.00 61.84 87 PRO A C 1
ATOM 645 O O . PRO A 1 87 ? 11.983 -0.639 -28.652 1.00 61.84 87 PRO A O 1
ATOM 648 N N . LYS A 1 88 ? 11.621 -0.866 -30.857 1.00 61.72 88 LYS A N 1
ATOM 649 C CA . LYS A 1 88 ? 12.632 0.111 -31.319 1.00 61.72 88 LYS A CA 1
ATOM 650 C C . LYS A 1 88 ? 12.556 1.438 -30.544 1.00 61.72 88 LYS A C 1
ATOM 652 O O . LYS A 1 88 ? 11.865 2.368 -30.951 1.00 61.72 88 LYS A O 1
ATOM 657 N N . TYR A 1 89 ? 13.272 1.522 -29.434 1.00 63.78 89 TYR A N 1
ATOM 658 C CA . TYR A 1 89 ? 13.424 2.721 -28.637 1.00 63.78 89 TYR A CA 1
ATOM 659 C C . TYR A 1 89 ? 14.671 3.441 -29.139 1.00 63.78 89 TYR A C 1
ATOM 661 O O . TYR A 1 89 ? 15.705 2.819 -29.371 1.00 63.78 89 TYR A O 1
ATOM 669 N N . THR A 1 90 ? 14.585 4.758 -29.306 1.00 70.06 90 THR A N 1
ATOM 670 C CA . THR A 1 90 ? 15.767 5.615 -29.453 1.00 70.06 90 THR A CA 1
ATOM 671 C C . THR A 1 90 ? 16.708 5.381 -28.266 1.00 70.06 90 THR A C 1
ATOM 673 O O . THR A 1 90 ? 16.222 5.186 -27.152 1.00 70.06 90 THR A O 1
ATOM 676 N N . GLU A 1 91 ? 18.028 5.438 -28.469 1.00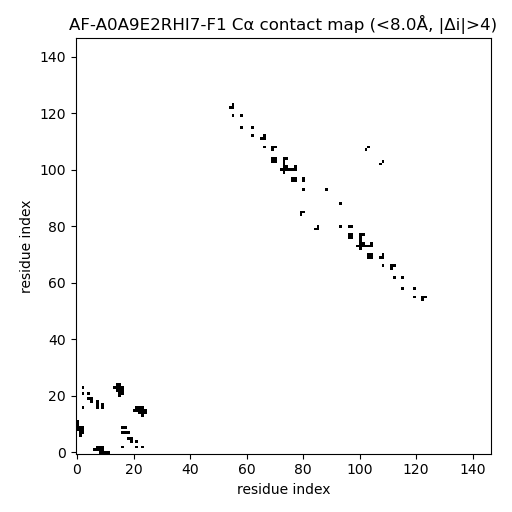 72.12 91 GLU A N 1
ATOM 677 C CA . GLU A 1 91 ? 19.040 5.193 -27.420 1.00 72.12 91 GLU A CA 1
ATOM 678 C C . GLU A 1 91 ? 18.742 5.951 -26.107 1.00 72.12 91 GLU A C 1
ATOM 680 O O . GLU A 1 91 ? 18.804 5.370 -25.027 1.00 72.12 91 GLU A O 1
ATOM 685 N N . ALA A 1 92 ? 18.270 7.202 -26.198 1.00 75.88 92 ALA A N 1
ATOM 686 C CA . ALA A 1 92 ? 17.874 8.017 -25.043 1.00 75.88 92 ALA A CA 1
ATOM 687 C C . ALA A 1 92 ? 16.741 7.405 -24.188 1.00 75.88 92 ALA A C 1
ATOM 689 O O . ALA A 1 92 ? 16.721 7.550 -22.967 1.00 75.88 92 ALA A O 1
ATOM 690 N N . ASN A 1 93 ? 15.799 6.699 -24.814 1.00 81.19 93 ASN A N 1
ATOM 691 C CA . ASN A 1 93 ? 14.668 6.074 -24.127 1.00 81.19 93 ASN A CA 1
ATOM 692 C C . ASN A 1 93 ? 15.067 4.742 -23.476 1.00 81.19 93 ASN A C 1
ATOM 694 O O . ASN A 1 93 ? 14.470 4.349 -22.474 1.00 81.19 93 ASN A O 1
ATOM 698 N N . ARG A 1 94 ? 16.079 4.054 -24.026 1.00 81.50 94 ARG A N 1
ATOM 699 C CA . ARG A 1 94 ? 16.604 2.804 -23.459 1.00 81.50 94 ARG A CA 1
ATOM 700 C C . ARG A 1 94 ? 17.270 3.059 -22.111 1.00 81.50 94 ARG A C 1
ATOM 702 O O . ARG A 1 94 ? 16.985 2.355 -21.144 1.00 81.50 94 ARG A O 1
ATOM 709 N N . ASP A 1 95 ? 18.105 4.091 -22.044 1.00 85.38 95 ASP A N 1
ATOM 710 C CA . ASP A 1 95 ? 18.827 4.446 -20.823 1.00 85.38 95 ASP A CA 1
ATOM 711 C C . ASP A 1 95 ? 17.860 4.940 -19.737 1.00 85.38 95 ASP A C 1
ATOM 713 O O . ASP A 1 95 ? 17.961 4.533 -18.579 1.00 85.38 95 ASP A O 1
ATOM 717 N N . ALA A 1 96 ? 16.848 5.727 -20.121 1.00 87.06 96 ALA A N 1
ATOM 718 C CA . ALA A 1 96 ? 15.783 6.152 -19.215 1.00 87.06 96 ALA A CA 1
ATOM 719 C C . ALA A 1 96 ? 14.991 4.964 -18.638 1.00 87.06 96 ALA A C 1
ATOM 721 O O . ALA A 1 96 ? 14.682 4.953 -17.446 1.00 87.06 96 ALA A O 1
ATOM 722 N N . LEU A 1 97 ? 14.691 3.945 -19.453 1.00 88.19 97 LEU A N 1
ATOM 723 C CA . LEU A 1 97 ? 13.971 2.748 -19.013 1.00 88.19 97 LEU A CA 1
ATOM 724 C C . LEU A 1 97 ? 14.808 1.890 -18.052 1.00 88.19 97 LEU A C 1
ATOM 726 O O . LEU A 1 97 ? 14.280 1.385 -17.061 1.00 88.19 97 LEU A O 1
ATOM 730 N N . LEU A 1 98 ? 16.114 1.757 -18.307 1.00 90.00 98 LEU A N 1
ATOM 731 C CA . LEU A 1 98 ? 17.026 1.001 -17.445 1.00 90.00 98 LEU A CA 1
ATOM 732 C C . LEU A 1 98 ? 17.220 1.684 -16.087 1.00 90.00 98 LEU A C 1
ATOM 734 O O . LEU A 1 98 ? 17.110 1.031 -15.047 1.00 90.00 98 LEU A O 1
ATOM 738 N N . ILE A 1 99 ? 17.444 3.002 -16.091 1.00 92.62 99 ILE A N 1
ATOM 739 C CA . ILE A 1 99 ? 17.533 3.803 -14.865 1.00 92.62 99 ILE A CA 1
ATOM 740 C C . ILE A 1 99 ? 16.204 3.729 -14.108 1.00 92.62 99 ILE A C 1
ATOM 742 O O . ILE A 1 99 ? 16.204 3.440 -12.916 1.00 92.62 99 ILE A O 1
ATOM 746 N N . GLY A 1 100 ? 15.074 3.896 -14.801 1.00 91.19 100 GLY A N 1
ATOM 747 C CA . GLY A 1 100 ? 13.739 3.801 -14.211 1.00 91.19 100 GLY A CA 1
ATOM 748 C C . GLY A 1 100 ? 13.465 2.446 -13.554 1.00 91.19 100 GLY A C 1
ATOM 749 O O . GLY A 1 100 ? 12.994 2.407 -12.418 1.00 91.19 100 GLY A O 1
ATOM 750 N N . GLY A 1 101 ? 13.819 1.339 -14.213 1.00 91.62 101 GLY A N 1
ATOM 751 C CA . GLY A 1 101 ? 13.684 -0.010 -13.656 1.00 91.62 101 GLY A CA 1
ATOM 752 C C . GLY A 1 101 ? 14.536 -0.225 -12.402 1.00 91.62 101 GLY A C 1
ATOM 753 O O . GLY A 1 101 ? 14.048 -0.765 -11.406 1.00 91.62 101 GLY A O 1
ATOM 754 N N . LEU A 1 102 ? 15.783 0.260 -12.407 1.00 93.25 102 LEU A N 1
ATOM 755 C CA . LEU A 1 102 ? 16.691 0.158 -11.261 1.00 93.25 102 LEU A CA 1
ATOM 756 C C . LEU A 1 102 ? 16.237 1.042 -10.088 1.00 93.25 102 LEU A C 1
ATOM 758 O O . LEU A 1 102 ? 16.255 0.612 -8.933 1.00 93.25 102 LEU A O 1
ATOM 762 N N . THR A 1 103 ? 15.773 2.260 -10.378 1.00 94.81 103 THR A N 1
ATOM 763 C CA . THR A 1 103 ? 15.186 3.165 -9.384 1.00 94.81 103 THR A CA 1
ATOM 764 C C . THR A 1 103 ? 13.909 2.576 -8.788 1.00 94.81 103 THR A C 1
ATOM 766 O O . THR A 1 103 ? 13.732 2.630 -7.573 1.00 94.81 103 THR A O 1
ATOM 769 N N . LEU A 1 104 ? 13.040 1.961 -9.593 1.00 93.62 104 LEU A N 1
ATOM 770 C CA . LEU A 1 104 ? 11.819 1.315 -9.109 1.00 93.62 104 LEU A CA 1
ATOM 771 C C . LEU A 1 104 ? 12.130 0.112 -8.200 1.00 93.62 104 LEU A C 1
ATOM 773 O O . LEU A 1 104 ? 11.503 -0.039 -7.154 1.00 93.62 104 LEU A O 1
ATOM 777 N N . LEU A 1 105 ? 13.134 -0.700 -8.549 1.00 93.69 105 LEU A N 1
ATOM 778 C CA . LEU A 1 105 ? 13.587 -1.826 -7.722 1.00 93.69 105 LEU A CA 1
ATOM 779 C C . LEU A 1 105 ? 14.195 -1.377 -6.388 1.00 93.69 105 LEU A C 1
ATOM 781 O O . LEU A 1 105 ? 13.894 -1.963 -5.352 1.00 93.69 105 LEU A O 1
ATOM 785 N N . GLY A 1 106 ? 15.048 -0.353 -6.406 1.00 93.81 106 GLY A N 1
ATOM 786 C CA . GLY A 1 106 ? 15.700 0.155 -5.199 1.00 93.81 106 GLY A CA 1
ATOM 787 C C . GLY A 1 106 ? 14.798 1.099 -4.408 1.00 93.81 106 GLY A C 1
ATOM 788 O O . GLY A 1 106 ? 14.267 0.753 -3.351 1.00 93.81 106 GLY A O 1
ATOM 789 N N . VAL A 1 107 ? 14.617 2.310 -4.935 1.00 95.56 107 VAL A N 1
ATOM 790 C CA . VAL A 1 107 ? 13.872 3.394 -4.280 1.00 95.56 107 VAL A CA 1
ATOM 791 C C . VAL A 1 107 ? 12.394 3.046 -4.156 1.00 95.56 107 VAL A C 1
ATOM 793 O O . VAL A 1 107 ? 11.813 3.273 -3.099 1.00 95.56 107 VAL A O 1
ATOM 796 N N . GLY A 1 108 ? 11.789 2.453 -5.188 1.00 92.94 108 GLY A N 1
ATOM 797 C CA . GLY A 1 108 ? 10.375 2.072 -5.147 1.00 92.94 108 GLY A CA 1
ATOM 798 C C . GLY A 1 108 ? 10.068 1.043 -4.057 1.00 92.94 108 GLY A C 1
ATOM 799 O O . GLY A 1 108 ? 9.083 1.198 -3.339 1.00 92.94 108 GLY A O 1
ATOM 800 N N . ASN A 1 109 ? 10.929 0.039 -3.857 1.00 93.75 109 ASN A N 1
ATOM 801 C CA . ASN A 1 109 ? 10.734 -0.968 -2.809 1.00 93.75 109 ASN A CA 1
ATOM 802 C C . ASN A 1 109 ? 10.931 -0.383 -1.399 1.00 93.75 109 ASN A C 1
ATOM 804 O O . ASN A 1 109 ? 10.130 -0.646 -0.503 1.00 93.75 109 ASN A O 1
ATOM 808 N N . ILE A 1 110 ? 11.948 0.467 -1.208 1.00 95.44 110 ILE A N 1
ATOM 809 C CA . ILE A 1 110 ? 12.167 1.173 0.066 1.00 95.44 110 ILE A CA 1
ATOM 810 C C . ILE A 1 110 ? 10.979 2.084 0.382 1.00 95.44 110 ILE A C 1
ATOM 812 O O . ILE A 1 110 ? 10.441 2.028 1.486 1.00 95.44 110 ILE A O 1
ATOM 816 N N . LEU A 1 111 ? 10.543 2.891 -0.588 1.00 95.00 111 LEU A N 1
ATOM 817 C CA . LEU A 1 111 ? 9.414 3.799 -0.420 1.00 95.00 111 LEU A CA 1
ATOM 818 C C . LEU A 1 111 ? 8.129 3.028 -0.102 1.00 95.00 111 LEU A C 1
ATOM 820 O O . LEU A 1 111 ? 7.411 3.403 0.820 1.00 95.00 111 LEU A O 1
ATOM 824 N N . TRP A 1 112 ? 7.874 1.920 -0.804 1.00 94.31 112 TRP A N 1
ATOM 825 C CA . TRP A 1 112 ? 6.744 1.035 -0.521 1.00 94.31 112 TRP A CA 1
ATOM 826 C C . TRP A 1 112 ? 6.785 0.497 0.908 1.00 94.31 112 TRP A C 1
ATOM 828 O O . TRP A 1 112 ? 5.790 0.580 1.624 1.00 94.31 112 TRP A O 1
ATOM 838 N N . ARG A 1 113 ? 7.951 0.012 1.359 1.00 93.69 113 ARG A N 1
ATOM 839 C CA . ARG A 1 113 ? 8.131 -0.461 2.738 1.00 93.69 113 ARG A CA 1
ATOM 840 C C . ARG A 1 113 ? 7.800 0.619 3.756 1.00 93.69 113 ARG A C 1
ATOM 842 O O . ARG A 1 113 ? 7.038 0.347 4.675 1.00 93.69 113 ARG A O 1
ATOM 849 N N . VAL A 1 114 ? 8.326 1.828 3.574 1.00 94.81 114 VAL A N 1
ATOM 850 C CA . VAL A 1 114 ? 8.077 2.946 4.493 1.00 94.81 114 VAL A CA 1
ATOM 851 C C . VAL A 1 114 ? 6.596 3.324 4.504 1.00 94.81 114 VAL A C 1
ATOM 853 O O . VAL A 1 114 ? 6.008 3.429 5.575 1.00 94.81 114 VAL A O 1
ATOM 856 N N . LEU A 1 115 ? 5.965 3.483 3.339 1.00 91.88 115 LEU A N 1
ATOM 857 C CA . LEU A 1 115 ? 4.550 3.857 3.255 1.00 91.88 115 LEU A CA 1
ATOM 858 C C . LEU A 1 115 ? 3.642 2.805 3.899 1.00 91.88 115 LEU A C 1
ATOM 860 O O . LEU A 1 115 ? 2.754 3.153 4.676 1.00 91.88 115 LEU A O 1
ATOM 864 N N . CYS A 1 116 ? 3.878 1.522 3.625 1.00 90.56 116 CYS A N 1
ATOM 865 C CA . CYS A 1 116 ? 3.096 0.451 4.230 1.00 90.56 116 CYS A CA 1
ATOM 866 C C . CYS A 1 116 ? 3.306 0.355 5.743 1.00 90.56 116 CYS A C 1
ATOM 868 O O . CYS A 1 116 ? 2.332 0.156 6.467 1.00 90.56 116 CYS A O 1
ATOM 870 N N . GLU A 1 117 ? 4.539 0.524 6.226 1.00 89.88 117 GLU A N 1
ATOM 871 C CA . GLU A 1 117 ? 4.836 0.527 7.661 1.00 89.88 117 GLU A CA 1
ATOM 872 C C . GLU A 1 117 ? 4.101 1.673 8.367 1.00 89.88 117 GLU A C 1
ATOM 874 O O . GLU A 1 117 ? 3.459 1.454 9.390 1.00 89.88 117 GLU A O 1
ATOM 879 N N . MET A 1 118 ? 4.095 2.875 7.781 1.00 89.94 118 MET A N 1
ATOM 880 C CA . MET A 1 118 ? 3.383 4.032 8.338 1.00 89.94 118 MET A CA 1
ATOM 881 C C . MET A 1 118 ? 1.876 3.786 8.450 1.00 89.94 118 MET A C 1
ATOM 883 O O . MET A 1 118 ? 1.266 4.113 9.468 1.00 89.94 118 MET A O 1
ATOM 887 N N . VAL A 1 119 ? 1.274 3.173 7.428 1.00 87.69 119 VAL A N 1
ATOM 888 C CA . VAL A 1 119 ? -0.153 2.828 7.442 1.00 87.69 119 VAL A CA 1
ATOM 889 C C . VAL A 1 119 ? -0.444 1.771 8.510 1.00 87.69 119 VAL A C 1
ATOM 891 O O . VAL A 1 119 ? -1.350 1.958 9.320 1.00 87.69 119 VAL A O 1
ATOM 894 N N . MET A 1 120 ? 0.341 0.690 8.571 1.00 86.94 120 MET A N 1
ATOM 895 C CA . MET A 1 120 ? 0.179 -0.355 9.592 1.00 86.94 120 MET A CA 1
ATOM 896 C C . MET A 1 120 ? 0.341 0.193 11.015 1.00 86.94 120 MET A C 1
ATOM 898 O O . MET A 1 120 ? -0.447 -0.150 11.900 1.00 86.94 120 MET A O 1
ATOM 902 N N . LEU A 1 121 ? 1.330 1.062 11.237 1.00 88.12 121 LEU A N 1
ATOM 903 C CA . LEU A 1 121 ? 1.562 1.712 12.525 1.00 88.12 121 LEU A CA 1
ATOM 904 C C . LEU A 1 121 ? 0.379 2.586 12.942 1.00 88.12 121 LEU A C 1
ATOM 906 O O . LEU A 1 121 ? -0.047 2.510 14.093 1.00 88.12 121 LEU A O 1
ATOM 910 N N . LEU A 1 122 ? -0.193 3.364 12.018 1.00 87.44 122 LEU A N 1
ATOM 911 C CA . LEU A 1 122 ? -1.354 4.207 12.304 1.00 87.44 122 LEU A CA 1
ATOM 912 C C . LEU A 1 122 ? -2.551 3.376 12.790 1.00 87.44 122 LEU A C 1
ATOM 914 O O . LEU A 1 122 ? -3.173 3.715 13.799 1.00 87.44 122 LEU A O 1
ATOM 918 N N . PHE A 1 123 ? -2.843 2.262 12.114 1.00 84.19 123 PHE A N 1
ATOM 919 C CA . PHE A 1 123 ? -3.929 1.369 12.521 1.00 84.19 123 PHE A CA 1
ATOM 920 C C . PHE A 1 123 ? -3.662 0.708 13.874 1.00 84.19 123 PHE A C 1
ATOM 922 O O . PHE A 1 123 ? -4.559 0.680 14.716 1.00 84.19 123 PHE A O 1
ATOM 929 N N . ARG A 1 124 ? -2.426 0.261 14.135 1.00 81.94 124 ARG A N 1
ATOM 930 C CA . ARG A 1 124 ? -2.054 -0.281 15.452 1.00 81.94 124 ARG A CA 1
ATOM 931 C C . ARG A 1 124 ? -2.243 0.735 16.576 1.00 81.94 124 ARG A C 1
ATOM 933 O O . ARG A 1 124 ? -2.728 0.372 17.643 1.00 81.94 124 ARG A O 1
ATOM 940 N N . ILE A 1 125 ? -1.883 1.999 16.356 1.00 87.62 125 ILE A N 1
ATOM 941 C CA . ILE A 1 125 ? -2.064 3.059 17.359 1.00 87.62 125 ILE A CA 1
ATOM 942 C C . ILE A 1 125 ? -3.552 3.258 17.663 1.00 87.62 125 ILE A C 1
ATOM 944 O O . ILE A 1 125 ? -3.931 3.344 18.830 1.00 87.62 125 ILE A O 1
ATOM 948 N N . HIS A 1 126 ? -4.399 3.281 16.633 1.00 83.56 126 HIS A N 1
ATOM 949 C CA . HIS A 1 126 ? -5.843 3.410 16.810 1.00 83.56 126 HIS A CA 1
ATOM 950 C C . HIS A 1 126 ? -6.434 2.246 17.623 1.00 83.56 126 HIS A C 1
ATOM 952 O O . HIS A 1 126 ? -7.201 2.477 18.556 1.00 83.56 126 HIS A O 1
ATOM 958 N N . GLU A 1 127 ? -6.042 1.003 17.330 1.00 81.50 127 GLU A N 1
ATOM 959 C CA . GLU A 1 127 ? -6.485 -0.174 18.092 1.00 81.50 127 GLU A CA 1
ATOM 960 C C . GLU A 1 127 ? -6.069 -0.106 19.569 1.00 81.50 127 GLU A C 1
ATOM 962 O O . GLU A 1 127 ? -6.870 -0.398 20.461 1.00 81.50 127 GLU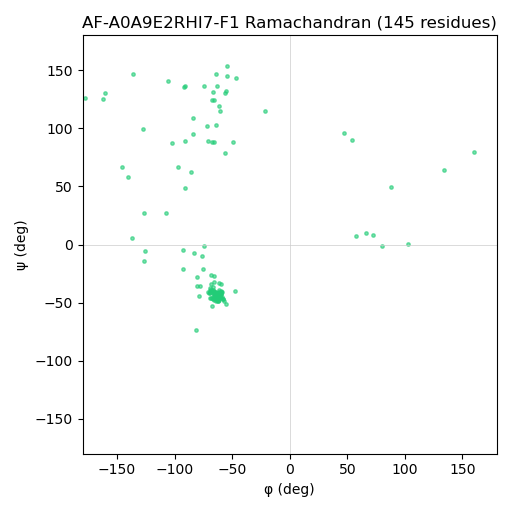 A O 1
ATOM 967 N N . VAL A 1 128 ? -4.834 0.322 19.848 1.00 84.50 128 VAL A N 1
ATOM 968 C CA . VAL A 1 128 ? -4.339 0.473 21.225 1.00 84.50 128 VAL A CA 1
ATOM 969 C C . VAL A 1 128 ? -5.112 1.557 21.976 1.00 84.50 128 VAL A C 1
ATOM 971 O O . VAL A 1 128 ? -5.475 1.345 23.132 1.00 84.50 128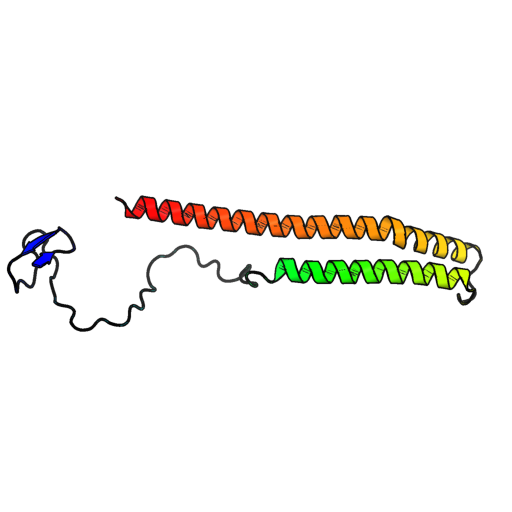 VAL A O 1
ATOM 974 N N . LEU A 1 129 ? -5.395 2.694 21.336 1.00 85.31 129 LEU A N 1
ATOM 975 C CA . LEU A 1 129 ? -6.138 3.797 21.952 1.00 85.31 129 LEU A CA 1
ATOM 976 C C . LEU A 1 129 ? -7.571 3.396 22.322 1.00 85.31 129 LEU A C 1
ATOM 978 O O . LEU A 1 129 ? -8.009 3.692 23.432 1.00 85.31 129 LEU A O 1
ATOM 982 N N . VAL A 1 130 ? -8.274 2.682 21.439 1.00 80.31 130 VAL A N 1
ATOM 983 C CA . VAL A 1 130 ? -9.634 2.189 21.717 1.00 80.31 130 VAL A CA 1
ATOM 984 C C . VAL A 1 130 ? -9.628 1.203 22.888 1.00 80.31 130 VAL A C 1
ATOM 986 O O . VAL A 1 130 ? -10.411 1.349 23.821 1.00 80.31 130 VAL A O 1
ATOM 989 N N . ASN A 1 131 ? -8.676 0.267 22.911 1.00 82.06 131 ASN A N 1
ATOM 990 C CA . ASN A 1 131 ? -8.544 -0.698 24.006 1.00 82.06 131 ASN A CA 1
ATOM 991 C C . ASN A 1 131 ? -8.258 -0.025 25.365 1.00 82.06 131 ASN A C 1
ATOM 993 O O . ASN A 1 131 ? -8.677 -0.520 26.413 1.00 82.06 131 ASN A O 1
ATOM 997 N N . LEU A 1 132 ? -7.530 1.096 25.373 1.00 87.19 132 LEU A N 1
ATOM 998 C CA . LEU A 1 132 ? -7.293 1.874 26.591 1.00 87.19 132 LEU A CA 1
ATOM 999 C C . LEU A 1 132 ? -8.560 2.600 27.067 1.00 87.19 132 LEU A C 1
ATOM 1001 O O . LEU A 1 132 ? -8.819 2.600 28.271 1.00 87.19 132 LEU A O 1
ATOM 1005 N N . ASP A 1 133 ? -9.353 3.171 26.156 1.00 87.44 133 ASP A N 1
ATOM 1006 C CA . ASP A 1 133 ? -10.622 3.837 26.493 1.00 87.44 133 ASP A CA 1
ATOM 1007 C C . ASP A 1 133 ? -11.638 2.843 27.080 1.0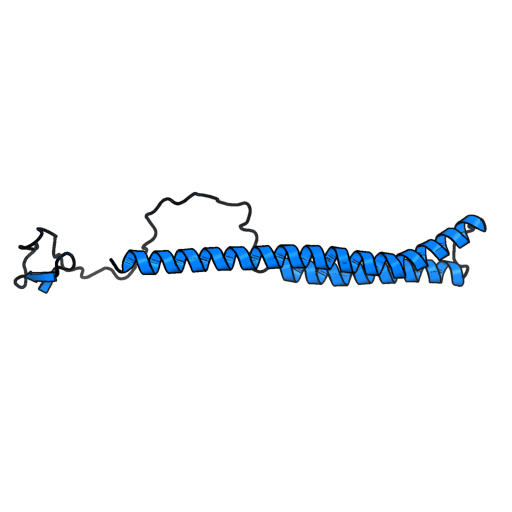0 87.44 133 ASP A C 1
ATOM 1009 O O . ASP A 1 133 ? -12.228 3.103 28.131 1.00 87.44 133 ASP A O 1
ATOM 1013 N N . ASP A 1 134 ? -11.761 1.655 26.482 1.00 85.50 134 ASP A N 1
ATOM 1014 C CA . ASP A 1 134 ? -12.656 0.596 26.963 1.00 85.50 134 ASP A CA 1
ATOM 1015 C C . ASP A 1 134 ? -12.273 0.122 28.371 1.00 85.50 134 ASP A C 1
ATOM 1017 O O . ASP A 1 134 ? -13.123 0.007 29.262 1.00 85.50 134 ASP A O 1
ATOM 1021 N N . LYS A 1 135 ? -10.973 -0.095 28.614 1.00 91.56 135 LYS A N 1
ATOM 1022 C CA . LYS A 1 135 ? -10.469 -0.455 29.946 1.00 91.56 135 LYS A CA 1
ATOM 1023 C C . LYS A 1 135 ? -10.708 0.653 30.960 1.00 91.56 135 LYS A C 1
ATOM 1025 O O . LYS A 1 135 ? -11.113 0.349 32.079 1.00 91.56 135 LYS A O 1
ATOM 1030 N N . ALA A 1 136 ? -10.484 1.915 30.593 1.00 92.31 136 ALA A N 1
ATOM 1031 C CA . ALA A 1 136 ? -10.728 3.050 31.476 1.00 92.31 136 ALA A CA 1
ATOM 1032 C C . ALA A 1 136 ? -12.211 3.147 31.869 1.00 92.31 136 ALA A C 1
ATOM 1034 O O . ALA A 1 136 ? -12.519 3.283 33.054 1.00 92.31 136 ALA A O 1
ATOM 1035 N N . ARG A 1 137 ? -13.135 2.990 30.911 1.00 88.75 137 ARG A N 1
ATOM 1036 C CA . ARG A 1 137 ? -14.585 2.966 31.175 1.00 88.75 137 ARG A CA 1
ATOM 1037 C C . ARG A 1 137 ? -14.995 1.806 32.073 1.00 88.75 137 ARG A C 1
ATOM 1039 O O . ARG A 1 137 ? -15.728 2.027 33.034 1.00 88.75 137 ARG A O 1
ATOM 1046 N N . ALA A 1 138 ? -14.499 0.596 31.809 1.00 90.44 138 ALA A N 1
ATOM 1047 C CA . ALA A 1 138 ? -14.779 -0.571 32.644 1.00 90.44 138 ALA A CA 1
ATOM 1048 C C . ALA A 1 138 ? -14.304 -0.358 34.092 1.00 90.44 138 ALA A C 1
ATOM 1050 O O . ALA A 1 138 ? -15.012 -0.685 35.044 1.00 90.44 138 ALA A O 1
ATOM 1051 N N . LEU A 1 139 ? -13.129 0.253 34.268 1.00 92.00 139 LEU A N 1
ATOM 1052 C CA . LEU A 1 139 ? -12.577 0.570 35.584 1.00 92.00 139 LEU A CA 1
ATOM 1053 C C . LEU A 1 139 ? -13.425 1.620 36.318 1.00 92.00 139 LEU A C 1
ATOM 1055 O O . LEU A 1 139 ? -13.711 1.453 37.502 1.00 92.00 139 LEU A O 1
ATOM 1059 N N . ILE A 1 140 ? -13.886 2.659 35.617 1.00 92.69 140 ILE A N 1
ATOM 1060 C CA . ILE A 1 140 ? -14.792 3.675 36.175 1.00 92.69 140 ILE A CA 1
ATOM 1061 C C . ILE A 1 140 ? -16.131 3.047 36.591 1.00 92.69 140 ILE A C 1
ATOM 1063 O O . ILE A 1 140 ? -16.604 3.321 37.693 1.00 92.69 140 ILE A O 1
ATOM 1067 N N . ALA A 1 141 ? -16.713 2.165 35.771 1.00 88.69 141 ALA A N 1
ATOM 1068 C CA . ALA A 1 141 ? -17.967 1.477 36.089 1.00 88.69 141 ALA A CA 1
ATOM 1069 C C . ALA A 1 141 ? -17.850 0.602 37.353 1.00 88.69 141 ALA A C 1
ATOM 1071 O O . ALA A 1 141 ? -18.726 0.638 38.218 1.00 88.69 141 ALA A O 1
ATOM 1072 N N . LEU A 1 142 ? -16.733 -0.119 37.516 1.00 90.56 142 LEU A N 1
ATOM 1073 C CA . LEU A 1 142 ? -16.459 -0.920 38.716 1.00 90.56 142 LEU A CA 1
ATOM 1074 C C . LEU A 1 142 ? -16.275 -0.072 39.982 1.00 90.56 142 LEU A C 1
ATOM 1076 O O . LEU A 1 142 ? -16.598 -0.529 41.079 1.00 90.56 142 LEU A O 1
ATOM 1080 N N . LEU A 1 143 ? -15.742 1.145 39.853 1.00 91.44 143 LEU A N 1
ATOM 1081 C CA . LEU A 1 143 ? -15.601 2.072 40.977 1.00 91.44 143 LEU A CA 1
ATOM 1082 C C . LEU A 1 143 ? -16.929 2.757 41.327 1.00 91.44 143 LEU A C 1
ATOM 1084 O O . LEU A 1 143 ? -17.195 2.972 42.508 1.00 91.44 143 LEU A O 1
ATOM 1088 N N . ALA A 1 144 ? -17.766 3.064 40.333 1.00 86.12 144 ALA A N 1
ATOM 1089 C CA . ALA A 1 144 ? -19.081 3.666 40.537 1.00 86.12 144 ALA A CA 1
ATOM 1090 C C . ALA A 1 144 ? -20.072 2.696 41.203 1.00 86.12 144 ALA A C 1
ATOM 1092 O O . ALA A 1 144 ? -20.759 3.092 42.137 1.00 86.12 144 ALA A O 1
ATOM 1093 N N . GLY A 1 145 ? -20.087 1.420 40.799 1.00 75.00 145 GLY A N 1
ATOM 1094 C CA . GLY A 1 145 ? -20.953 0.391 41.394 1.00 75.00 145 GLY A CA 1
ATOM 1095 C C . GLY A 1 145 ? -20.524 -0.107 42.782 1.00 75.00 145 GLY A C 1
ATOM 1096 O O . GLY A 1 145 ? -21.183 -0.972 43.349 1.00 75.00 145 GLY A O 1
ATOM 1097 N N . ARG A 1 146 ? -19.406 0.394 43.329 1.00 68.38 146 ARG A N 1
ATOM 1098 C CA . ARG A 1 146 ? -18.915 0.048 44.677 1.00 68.38 146 ARG A CA 1
ATOM 1099 C C . ARG A 1 146 ? -19.408 1.020 45.768 1.00 68.38 146 ARG A C 1
ATOM 1101 O O . ARG A 1 146 ? -19.102 0.795 46.937 1.00 68.38 146 ARG A O 1
ATOM 1108 N N . LYS A 1 147 ? -20.116 2.098 45.415 1.00 48.12 147 LYS A N 1
ATOM 1109 C CA . LYS A 1 147 ? -20.739 3.037 46.366 1.00 48.12 147 LYS A CA 1
ATOM 1110 C C . LYS A 1 147 ? -22.201 2.697 46.601 1.00 48.12 147 LYS A C 1
ATOM 1112 O O . LYS A 1 147 ? -22.631 2.913 47.753 1.00 48.12 147 LYS A O 1
#

Secondary structure (DSSP, 8-state):
-B-TTT--B--TT-SB-TTT--B----------------------SSS-S-TTTHHHHHHHHHHHHHHHHHHHHHHHHHHHHTT-S-S--HHHHHHHHHHHHHIIIIIHHHHHHHHHHHHHHHHHHHHHHHHHHHHHHHHHHHHTT-